Protein AF-A0A6N7I0Y5-F1 (afdb_monomer)

Solvent-accessible surface area (backbone atoms only — not comparable to full-atom values): 6462 Å² total; per-residue (Å²): 132,84,80,84,74,90,78,50,67,68,57,39,52,50,52,32,52,51,31,54,52,49,38,55,51,52,55,52,49,51,53,51,52,55,51,53,48,51,60,58,57,74,61,60,45,86,74,66,99,53,32,75,63,37,48,57,48,50,54,55,49,49,55,55,50,50,54,51,52,51,53,53,50,53,51,46,49,51,34,54,54,50,34,53,52,36,52,52,50,42,52,54,50,52,54,50,52,50,54,50,50,52,52,52,53,52,50,52,52,52,49,53,72,74,74,111

Sequence (116 aa):
MSRVSKVSPGHIDQARTAADNAATHFATMLKNCENLNIELTGGFGEEGIYHGRLSTFAEQWGLVFEEFIEDERKFATFLAELRDRLQQSHGLYLDTELRNTESFGELSKRLDELGG

Secondary structure (DSSP, 8-state):
--------HHHHHHHHHHHHHHHHHHHHHHHHHHHHHHHHHTTSSSSSTTHHHHHHHHHHHHHHHHHHHHHHHHHHHHHHHHHHHHHHHHHHHHHHHHHHHHHHHHHHHHHHHHH-

Nearest PDB structures (foldseek):
  3ur1-assembly1_D  TM=6.448E-01  e=2.142E-01  Thermotoga maritima
  6m3p-assembly2_B  TM=5.897E-01  e=5.381E+00  Mus musculus
  6nct-assembly1_B  TM=4.997E-01  e=5.725E+00  Homo sapiens
  6h7w-assembly1_M  TM=4.713E-01  e=6.895E+00  Thermochaetoides thermophila DSM 1495

Foldseek 3Di:
DDPPDDDDLVNLVVVLVVLVVVLVVLVVVLVVLVVVLCVLLVPQQPDDPCNVVSVVVNVVVVVVSVVVSVVSVVVSVVSVVSSVVSVVVSVVVVVVVVVVVVVVVVVVVVVVVVVD

Structure (mmCIF, N/CA/C/O backbone):
data_AF-A0A6N7I0Y5-F1
#
_entry.id   AF-A0A6N7I0Y5-F1
#
loop_
_atom_site.group_PDB
_atom_site.id
_atom_site.type_symbol
_atom_site.label_atom_id
_atom_site.label_alt_id
_atom_site.label_comp_id
_atom_site.label_asym_id
_atom_site.label_entity_id
_atom_site.label_seq_id
_atom_site.pdbx_PDB_ins_code
_atom_site.Cartn_x
_atom_site.Cartn_y
_atom_site.Cartn_z
_atom_site.occupancy
_atom_site.B_iso_or_equiv
_atom_site.auth_seq_id
_atom_site.auth_comp_id
_atom_site.auth_asym_id
_atom_site.auth_atom_id
_atom_site.pdbx_PDB_model_num
ATOM 1 N N . MET A 1 1 ? 2.359 21.494 -22.741 1.00 37.47 1 MET A N 1
ATOM 2 C CA . MET A 1 1 ? 3.661 20.816 -22.924 1.00 37.47 1 MET A CA 1
ATOM 3 C C . MET A 1 1 ? 3.956 20.016 -21.664 1.00 37.47 1 MET A C 1
ATOM 5 O O . MET A 1 1 ? 4.170 20.620 -20.621 1.00 37.47 1 MET A O 1
ATOM 9 N N . SER A 1 2 ? 3.871 18.685 -21.730 1.00 43.59 2 SER A N 1
ATOM 10 C CA . SER A 1 2 ? 4.241 17.802 -20.615 1.00 43.59 2 SER A CA 1
ATOM 11 C C . SER A 1 2 ? 5.754 17.889 -20.405 1.00 43.59 2 SER A C 1
ATOM 13 O O . SER A 1 2 ? 6.513 17.698 -21.356 1.00 43.59 2 SER A O 1
ATOM 15 N N . ARG A 1 3 ? 6.204 18.246 -19.196 1.00 48.84 3 ARG A N 1
ATOM 16 C CA . ARG A 1 3 ? 7.626 18.173 -18.841 1.00 48.84 3 ARG A CA 1
ATOM 17 C C . ARG A 1 3 ? 8.010 16.699 -18.857 1.00 48.84 3 ARG A C 1
ATOM 19 O O . ARG A 1 3 ? 7.552 15.945 -18.005 1.00 48.84 3 ARG A O 1
ATOM 26 N N . VAL A 1 4 ? 8.842 16.300 -19.815 1.00 54.28 4 VAL A N 1
ATOM 27 C CA . VAL A 1 4 ? 9.451 14.967 -19.816 1.00 54.28 4 VAL A CA 1
ATOM 28 C C . VAL A 1 4 ? 10.356 14.890 -18.588 1.00 54.28 4 VA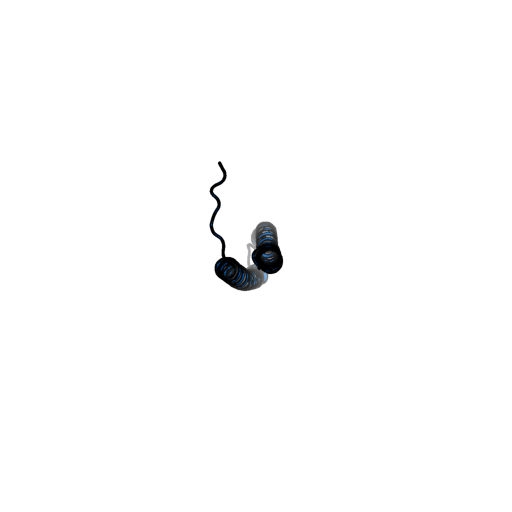L A C 1
ATOM 30 O O . VAL A 1 4 ? 11.457 15.441 -18.576 1.00 54.28 4 VAL A O 1
ATOM 33 N N . SER A 1 5 ? 9.849 14.282 -17.518 1.00 58.16 5 SER A N 1
ATOM 34 C CA . SER A 1 5 ? 10.637 13.990 -16.327 1.00 58.16 5 SER A CA 1
ATOM 35 C C . SER A 1 5 ? 11.591 12.851 -16.669 1.00 58.16 5 SER A C 1
ATOM 37 O O . SER A 1 5 ? 11.153 11.797 -17.130 1.00 58.16 5 SER A O 1
ATOM 39 N N . LYS A 1 6 ? 12.899 13.066 -16.497 1.00 69.38 6 LYS A N 1
ATOM 40 C CA . LYS A 1 6 ? 13.908 12.026 -16.727 1.00 69.38 6 LYS A CA 1
ATOM 41 C C . LYS A 1 6 ? 13.846 11.024 -15.575 1.00 69.38 6 LYS A C 1
ATOM 43 O O . LYS A 1 6 ? 14.390 11.271 -14.502 1.00 69.38 6 LYS A O 1
ATOM 48 N N . VAL A 1 7 ? 13.166 9.906 -15.801 1.00 71.56 7 VAL A N 1
ATOM 49 C CA . VAL A 1 7 ? 13.091 8.780 -14.864 1.00 71.56 7 VAL A CA 1
ATOM 50 C C . VAL A 1 7 ? 14.096 7.720 -15.314 1.00 71.56 7 VAL A C 1
ATOM 52 O O . VAL A 1 7 ? 14.164 7.414 -16.498 1.00 71.56 7 VAL A O 1
ATOM 55 N N . SER A 1 8 ? 14.895 7.200 -14.381 1.00 81.06 8 SER A N 1
ATOM 56 C CA . SER A 1 8 ? 15.842 6.103 -14.616 1.00 81.06 8 SER A CA 1
ATOM 57 C C . SER A 1 8 ? 15.364 4.852 -13.869 1.00 81.06 8 SER A C 1
ATOM 59 O O . SER A 1 8 ? 14.576 4.993 -12.926 1.00 81.06 8 SER A O 1
ATOM 61 N N . PRO A 1 9 ? 15.864 3.648 -14.203 1.00 81.38 9 PRO A N 1
ATOM 62 C CA . PRO A 1 9 ? 15.547 2.425 -13.462 1.00 81.38 9 PRO A CA 1
ATOM 63 C C . PRO A 1 9 ? 15.818 2.570 -11.962 1.00 81.38 9 PRO A C 1
ATOM 65 O O . PRO A 1 9 ? 14.968 2.241 -11.141 1.00 81.38 9 PRO A O 1
ATOM 68 N N . GLY A 1 10 ? 16.948 3.193 -11.605 1.00 84.25 10 GLY A N 1
ATOM 69 C CA . GLY A 1 10 ? 17.315 3.447 -10.212 1.00 84.25 10 GLY A CA 1
ATOM 70 C C . GLY A 1 10 ? 16.329 4.357 -9.471 1.00 84.25 10 GLY A C 1
ATOM 71 O O . GLY A 1 10 ? 16.061 4.126 -8.296 1.00 84.25 10 GLY A O 1
ATOM 72 N N . HIS A 1 11 ? 15.735 5.353 -10.142 1.00 86.38 11 HIS A N 1
ATOM 73 C CA . HIS A 1 11 ? 14.679 6.174 -9.534 1.00 86.38 11 HIS A CA 1
ATOM 74 C C . HIS A 1 11 ? 13.394 5.367 -9.289 1.00 86.38 11 HIS A C 1
ATOM 76 O O . HIS A 1 11 ? 12.730 5.571 -8.274 1.00 86.38 11 HIS A O 1
ATOM 82 N N . ILE A 1 12 ? 13.052 4.441 -10.191 1.00 85.75 12 ILE A N 1
ATOM 83 C CA . ILE A 1 12 ? 11.883 3.561 -10.038 1.00 85.75 12 ILE A CA 1
ATOM 84 C C . ILE A 1 12 ? 12.107 2.579 -8.877 1.00 85.75 12 ILE A C 1
ATOM 86 O O . ILE A 1 12 ? 11.224 2.420 -8.036 1.00 85.75 12 ILE A O 1
ATOM 90 N N . ASP A 1 13 ? 13.301 1.994 -8.770 1.00 86.19 13 ASP A N 1
ATOM 91 C CA . ASP A 1 13 ? 13.672 1.093 -7.670 1.00 86.19 13 ASP A CA 1
ATOM 92 C C . ASP A 1 13 ? 13.680 1.789 -6.302 1.00 86.19 13 ASP A C 1
ATOM 94 O O . ASP A 1 13 ? 13.215 1.224 -5.304 1.00 86.19 13 ASP A O 1
ATOM 98 N N . GLN A 1 14 ? 14.168 3.032 -6.242 1.00 89.44 14 GLN A N 1
ATOM 99 C CA . GLN A 1 14 ? 14.108 3.851 -5.029 1.00 89.44 14 GLN A CA 1
ATOM 100 C C . GLN A 1 14 ? 12.661 4.140 -4.624 1.00 89.44 14 GLN A C 1
ATOM 102 O O . GLN A 1 14 ? 12.311 3.974 -3.456 1.00 89.44 14 GLN A O 1
ATOM 107 N N . ALA A 1 15 ? 11.807 4.520 -5.579 1.00 88.25 15 ALA A N 1
ATOM 108 C CA . ALA A 1 15 ? 10.389 4.752 -5.320 1.00 88.25 15 ALA A CA 1
ATOM 109 C C . ALA A 1 15 ? 9.679 3.476 -4.842 1.00 88.25 15 ALA A C 1
ATOM 111 O O . ALA A 1 15 ? 8.864 3.537 -3.923 1.00 88.25 15 ALA A O 1
ATOM 112 N N . ARG A 1 16 ? 10.026 2.313 -5.409 1.00 87.50 16 ARG A N 1
ATOM 113 C CA . ARG A 1 16 ? 9.486 1.013 -4.989 1.00 87.50 16 ARG A CA 1
ATOM 114 C C . ARG A 1 16 ? 9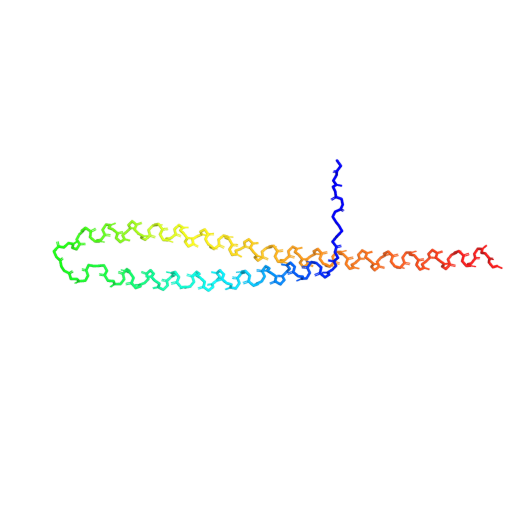.885 0.688 -3.551 1.00 87.50 16 ARG A C 1
ATOM 116 O O . ARG A 1 16 ? 9.021 0.399 -2.734 1.00 87.50 16 ARG A O 1
ATOM 123 N N . THR A 1 17 ? 11.171 0.828 -3.227 1.00 88.44 17 THR A N 1
ATOM 124 C CA . THR A 1 17 ? 11.682 0.630 -1.859 1.00 88.44 17 THR A CA 1
ATOM 125 C C . THR A 1 17 ? 10.992 1.567 -0.862 1.00 88.44 17 THR A C 1
ATOM 127 O O . THR A 1 17 ? 10.630 1.156 0.237 1.00 88.44 17 THR A O 1
ATOM 130 N N . ALA A 1 18 ? 10.771 2.828 -1.242 1.00 90.06 18 ALA A N 1
ATOM 131 C CA . ALA A 1 18 ? 10.054 3.785 -0.405 1.00 90.06 18 ALA A CA 1
ATOM 132 C C . ALA A 1 18 ? 8.585 3.379 -0.183 1.00 90.06 18 ALA A C 1
ATOM 134 O O . ALA A 1 18 ? 8.099 3.476 0.944 1.00 90.06 18 ALA A O 1
ATOM 135 N N . ALA A 1 19 ? 7.902 2.885 -1.221 1.00 88.31 19 ALA A N 1
ATOM 136 C CA . ALA A 1 19 ? 6.536 2.376 -1.115 1.00 88.31 19 ALA A CA 1
ATOM 137 C C . ALA A 1 19 ? 6.448 1.129 -0.215 1.00 88.31 19 ALA A C 1
ATOM 139 O O . ALA A 1 19 ? 5.557 1.059 0.628 1.00 88.31 19 ALA A O 1
ATOM 140 N N . ASP A 1 20 ? 7.400 0.195 -0.321 1.00 86.56 20 ASP A N 1
ATOM 141 C CA . ASP A 1 20 ? 7.475 -0.999 0.538 1.00 86.56 20 ASP A CA 1
ATOM 142 C C . ASP A 1 20 ? 7.717 -0.643 2.014 1.00 86.56 20 ASP A C 1
ATOM 144 O O . ASP A 1 20 ? 7.059 -1.175 2.917 1.00 86.56 20 ASP A O 1
ATOM 148 N N . ASN A 1 21 ? 8.631 0.297 2.271 1.00 88.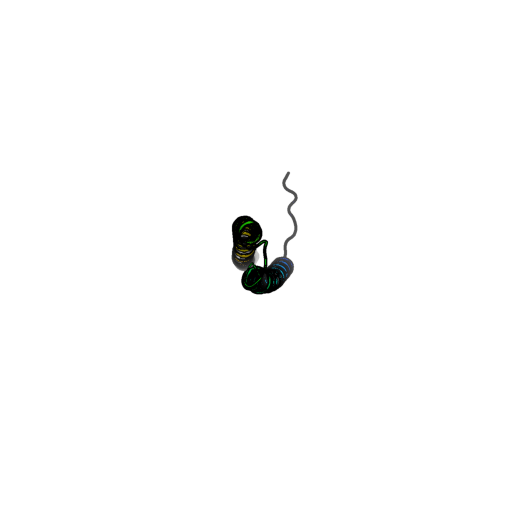56 21 ASN A N 1
ATOM 149 C CA . ASN A 1 21 ? 8.906 0.783 3.623 1.00 88.56 21 ASN A CA 1
ATOM 150 C C . ASN A 1 21 ? 7.677 1.467 4.230 1.00 88.56 21 ASN A C 1
ATOM 152 O O . ASN A 1 21 ? 7.342 1.213 5.389 1.00 88.56 21 ASN A O 1
ATOM 156 N N . ALA A 1 22 ? 6.984 2.301 3.447 1.00 87.56 22 ALA A N 1
ATOM 157 C CA . ALA A 1 22 ? 5.737 2.922 3.873 1.00 87.56 22 ALA A CA 1
ATOM 158 C C . ALA A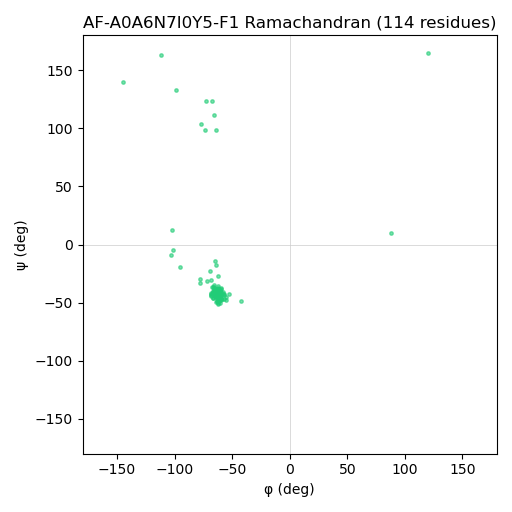 1 22 ? 4.682 1.853 4.189 1.00 87.56 22 ALA A C 1
ATOM 160 O O . ALA A 1 22 ? 4.143 1.846 5.292 1.00 87.56 22 ALA A O 1
ATOM 161 N N . ALA A 1 23 ? 4.448 0.895 3.288 1.00 86.12 23 ALA A N 1
ATOM 162 C CA . ALA A 1 23 ? 3.455 -0.161 3.491 1.00 86.12 23 ALA A CA 1
ATOM 163 C C . ALA A 1 23 ? 3.716 -0.963 4.777 1.00 86.12 23 ALA A C 1
ATOM 165 O O . ALA A 1 23 ? 2.798 -1.206 5.559 1.00 86.12 23 ALA A O 1
ATOM 166 N N . THR A 1 24 ? 4.978 -1.308 5.043 1.00 86.56 24 THR A N 1
ATOM 167 C CA . THR A 1 24 ? 5.384 -2.012 6.271 1.00 86.56 24 THR A CA 1
ATOM 168 C C . THR A 1 24 ? 5.117 -1.177 7.527 1.00 86.56 24 THR A C 1
ATOM 170 O O . THR A 1 24 ? 4.628 -1.694 8.538 1.00 86.56 24 THR A O 1
ATOM 173 N N . HIS A 1 25 ? 5.418 0.122 7.468 1.00 88.00 25 HIS A N 1
ATOM 174 C CA . HIS A 1 25 ? 5.171 1.049 8.568 1.00 88.00 25 HIS A CA 1
ATOM 175 C C . HIS A 1 25 ? 3.674 1.158 8.889 1.00 88.00 25 HIS A C 1
ATOM 177 O O . HIS A 1 25 ? 3.283 0.951 10.038 1.00 88.00 25 HIS A O 1
ATOM 183 N N . PHE A 1 26 ? 2.836 1.392 7.876 1.00 85.25 26 PHE A N 1
ATOM 184 C CA . PHE A 1 26 ? 1.386 1.512 8.048 1.00 85.25 26 PHE A CA 1
ATOM 185 C C . PHE A 1 26 ? 0.740 0.196 8.498 1.00 85.25 26 PHE A C 1
ATOM 187 O O . PHE A 1 26 ? -0.119 0.214 9.374 1.00 85.25 26 PHE A O 1
ATOM 194 N N . ALA A 1 27 ? 1.211 -0.959 8.018 1.00 83.81 27 ALA A N 1
ATOM 195 C CA . ALA A 1 27 ? 0.744 -2.259 8.509 1.00 83.81 27 ALA A CA 1
ATOM 196 C C . ALA A 1 27 ? 1.040 -2.464 10.008 1.00 83.81 27 ALA A C 1
ATOM 198 O O . ALA A 1 27 ? 0.214 -2.998 10.750 1.00 83.81 27 ALA A O 1
ATOM 199 N N . THR A 1 28 ? 2.209 -2.014 10.473 1.00 86.81 28 THR A N 1
ATOM 200 C CA . THR A 1 28 ? 2.571 -2.071 11.898 1.00 86.81 28 THR A CA 1
ATOM 201 C C . THR A 1 28 ? 1.712 -1.116 12.724 1.00 86.81 28 THR A C 1
ATOM 203 O O . THR A 1 28 ? 1.232 -1.488 13.795 1.00 86.81 28 THR A O 1
ATOM 206 N N . MET A 1 29 ? 1.488 0.100 12.219 1.00 85.12 29 MET A N 1
ATOM 207 C CA . MET A 1 29 ? 0.622 1.091 12.857 1.00 85.12 29 MET A CA 1
ATOM 208 C C . MET A 1 29 ? -0.811 0.567 13.003 1.00 85.12 29 MET A C 1
ATOM 210 O O . MET A 1 29 ? -1.357 0.626 14.100 1.00 85.12 29 MET A O 1
ATOM 214 N N . LEU A 1 30 ? -1.372 -0.025 11.943 1.00 86.19 30 LEU A N 1
ATOM 215 C CA . LEU A 1 30 ? -2.714 -0.608 11.943 1.00 86.19 30 LEU A CA 1
ATOM 216 C C . LEU A 1 30 ? -2.874 -1.651 13.054 1.00 86.19 30 LEU A C 1
ATOM 218 O O . LEU A 1 30 ? -3.806 -1.580 13.850 1.00 86.19 30 LEU A O 1
ATOM 222 N N . LYS A 1 31 ? -1.907 -2.567 13.168 1.00 85.06 31 LYS A N 1
ATOM 223 C CA . LYS A 1 31 ? -1.898 -3.590 14.219 1.00 85.06 31 LYS A CA 1
ATOM 224 C C . LYS A 1 31 ? -1.819 -2.984 15.624 1.00 85.06 31 LYS A C 1
ATOM 226 O O . LYS A 1 31 ? -2.460 -3.477 16.549 1.00 85.06 31 LYS A O 1
ATOM 231 N N . ASN A 1 32 ? -1.036 -1.920 15.803 1.00 85.00 32 ASN A N 1
ATOM 232 C CA . ASN A 1 32 ? -0.956 -1.222 17.086 1.00 85.00 32 ASN A CA 1
ATOM 233 C C . ASN A 1 32 ? -2.287 -0.549 17.443 1.00 85.00 32 ASN A C 1
ATOM 235 O O . ASN A 1 32 ? -2.710 -0.623 18.594 1.00 85.00 32 ASN A O 1
ATOM 239 N N . CYS A 1 33 ? -2.964 0.061 16.468 1.00 82.00 33 CYS A N 1
ATOM 240 C CA . CYS A 1 33 ? -4.297 0.627 16.656 1.00 82.00 33 CYS A CA 1
ATOM 241 C C . CYS A 1 33 ? -5.310 -0.455 17.050 1.00 82.00 33 CYS A C 1
ATOM 243 O O . CYS A 1 33 ? -6.056 -0.257 18.007 1.00 82.00 33 CYS A O 1
ATOM 245 N N . GLU A 1 34 ? -5.318 -1.604 16.364 1.00 83.88 34 GLU A N 1
ATOM 246 C CA . GLU A 1 34 ? -6.202 -2.735 16.690 1.00 83.88 34 GLU A CA 1
ATOM 247 C C . GLU A 1 34 ? -5.988 -3.216 18.138 1.00 83.88 34 GLU A C 1
ATOM 249 O O . GLU A 1 34 ? -6.958 -3.412 18.871 1.00 83.88 34 GLU A O 1
ATOM 254 N N . ASN A 1 35 ? -4.734 -3.313 18.593 1.00 83.44 35 ASN A N 1
ATOM 255 C CA . ASN A 1 35 ? -4.417 -3.674 19.978 1.00 83.44 35 ASN A CA 1
ATOM 256 C C . ASN A 1 35 ? -4.904 -2.625 20.992 1.00 83.44 35 ASN A C 1
ATOM 258 O O . ASN A 1 35 ? -5.515 -2.988 21.994 1.00 83.44 35 ASN A O 1
ATOM 262 N N . LEU A 1 36 ? -4.682 -1.332 20.724 1.00 78.00 36 LEU A N 1
ATOM 263 C CA . LEU A 1 36 ? -5.162 -0.247 21.590 1.00 78.00 36 LEU A CA 1
ATOM 264 C C . LEU A 1 36 ? -6.688 -0.260 21.723 1.00 78.00 36 LEU A C 1
ATOM 266 O O . LEU A 1 36 ? -7.220 0.001 22.800 1.00 78.00 36 LEU A O 1
ATOM 270 N N . ASN A 1 37 ? -7.404 -0.586 20.645 1.00 78.31 37 ASN A N 1
ATOM 271 C CA . ASN A 1 37 ? -8.855 -0.702 20.695 1.00 78.31 37 ASN A CA 1
ATOM 272 C C . ASN A 1 37 ? -9.313 -1.869 21.576 1.00 78.31 37 ASN A C 1
ATOM 274 O O . ASN A 1 37 ? -10.269 -1.714 22.333 1.00 78.31 37 ASN A O 1
ATOM 278 N N . ILE A 1 38 ? -8.626 -3.014 21.525 1.00 75.00 38 ILE A N 1
ATOM 279 C CA . ILE A 1 38 ? -8.906 -4.155 22.413 1.00 75.00 38 ILE A CA 1
ATOM 280 C C . ILE A 1 38 ? -8.696 -3.757 23.880 1.00 75.00 38 ILE A C 1
ATOM 282 O O . ILE A 1 38 ? -9.535 -4.071 24.721 1.00 75.00 38 ILE A O 1
ATOM 286 N N . GLU A 1 39 ? -7.625 -3.023 24.191 1.00 72.44 39 GLU A N 1
ATOM 287 C CA . GLU A 1 39 ? -7.353 -2.537 25.552 1.00 72.44 39 GLU A CA 1
ATOM 288 C C . GLU A 1 39 ? -8.406 -1.529 26.038 1.00 72.44 39 GLU A C 1
ATOM 290 O O . GLU A 1 39 ? -8.866 -1.616 27.176 1.00 72.44 39 GLU A O 1
ATOM 295 N N . LEU A 1 40 ? -8.823 -0.594 25.177 1.00 70.12 40 LEU A N 1
ATOM 296 C CA . LEU A 1 40 ? -9.853 0.396 25.502 1.00 70.12 40 LEU A CA 1
ATOM 297 C C . LEU A 1 40 ? -11.226 -0.254 25.697 1.00 70.12 40 LEU A C 1
ATOM 299 O O . LEU A 1 40 ? -11.919 0.045 26.667 1.00 70.12 40 LEU A O 1
ATOM 303 N N . THR A 1 41 ? -11.614 -1.155 24.793 1.00 67.75 41 THR A N 1
ATOM 304 C CA . THR A 1 41 ? -12.943 -1.784 24.807 1.00 67.75 41 THR A CA 1
ATOM 305 C C . THR A 1 41 ? -13.082 -2.899 25.833 1.00 67.75 41 THR A C 1
ATOM 307 O O . THR A 1 41 ? -14.161 -3.050 26.401 1.00 67.75 41 THR A O 1
ATOM 310 N N . GLY A 1 42 ? -11.994 -3.604 26.155 1.00 62.41 42 GLY A N 1
ATOM 311 C CA . GLY A 1 42 ? -11.964 -4.611 27.216 1.00 62.41 42 GLY A CA 1
ATOM 312 C C . GLY A 1 42 ? -12.219 -4.050 28.620 1.00 62.41 42 GLY A C 1
ATOM 313 O O . GLY A 1 42 ? -12.568 -4.810 29.512 1.00 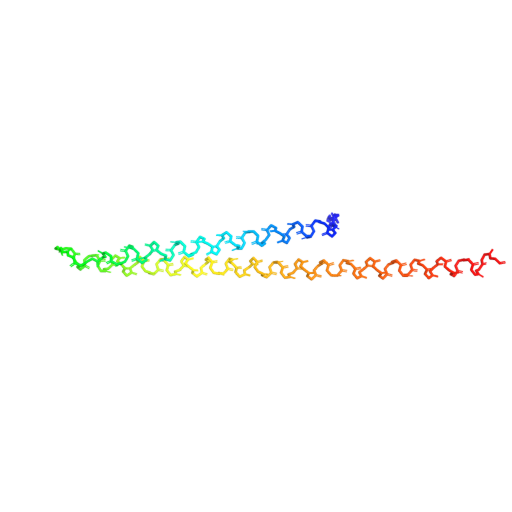62.41 42 GLY A O 1
ATOM 314 N N . GLY A 1 43 ? -12.086 -2.732 28.821 1.00 62.97 43 GLY A N 1
ATOM 315 C CA . GLY A 1 43 ? -12.340 -2.065 30.104 1.00 62.97 43 GLY A CA 1
ATOM 316 C C . GLY A 1 43 ? -13.686 -1.338 30.216 1.00 62.97 43 GLY A C 1
ATOM 317 O O . GLY A 1 43 ? -14.002 -0.809 31.287 1.00 62.97 43 GLY A O 1
ATOM 318 N N . PHE A 1 44 ? -14.493 -1.255 29.149 1.00 62.44 44 PHE A N 1
ATOM 319 C CA . PHE A 1 44 ? -15.742 -0.490 29.208 1.00 62.44 44 PHE A CA 1
ATOM 320 C C . PHE A 1 44 ? -16.835 -1.247 29.962 1.00 62.44 44 PHE A C 1
ATOM 322 O O . PHE A 1 44 ? -17.512 -2.121 29.432 1.00 62.44 44 PHE A O 1
ATOM 329 N N . GLY A 1 45 ? -17.073 -0.820 31.202 1.00 55.28 45 GLY A N 1
ATOM 330 C CA . GLY A 1 45 ? -18.276 -1.178 31.945 1.00 55.28 45 GLY A CA 1
ATOM 331 C C . GLY A 1 45 ? -18.196 -2.469 32.755 1.00 55.28 45 GLY A C 1
ATOM 332 O O . GLY A 1 45 ? -19.229 -2.864 33.284 1.00 55.28 45 GLY A O 1
ATOM 333 N N . GLU A 1 46 ? -17.035 -3.101 32.932 1.00 57.81 46 GLU A N 1
ATOM 334 C CA . GLU A 1 46 ? -16.951 -4.269 33.826 1.00 57.81 46 GLU A CA 1
ATOM 335 C C . GLU A 1 46 ? -17.305 -3.925 35.289 1.00 57.81 46 GLU A C 1
ATOM 337 O O . GLU A 1 46 ? -17.881 -4.761 35.980 1.00 57.81 46 GLU A O 1
ATOM 342 N N . GLU A 1 47 ? -17.102 -2.677 35.744 1.00 58.75 47 GLU A N 1
ATOM 343 C CA . GLU A 1 47 ? -17.534 -2.216 37.074 1.00 58.75 47 GLU A CA 1
ATOM 344 C C . GLU A 1 47 ? -18.001 -0.738 37.082 1.00 58.75 47 GLU A C 1
ATOM 346 O O . GLU A 1 47 ? -17.391 0.133 36.461 1.00 58.75 47 GLU A O 1
ATOM 351 N N . GLY A 1 48 ? -19.081 -0.427 37.824 1.00 56.00 48 GLY A N 1
ATOM 352 C CA . GLY A 1 48 ? -19.456 0.948 38.209 1.00 56.00 48 GLY A CA 1
ATOM 353 C C . GLY A 1 48 ? -20.830 1.483 37.750 1.00 56.00 48 GLY A C 1
ATOM 354 O O . GLY A 1 48 ? -21.486 0.966 36.851 1.00 56.00 48 GLY A O 1
ATOM 355 N N . ILE A 1 49 ? -21.262 2.591 38.375 1.00 60.62 49 ILE A N 1
ATOM 356 C CA . ILE A 1 49 ? -22.611 3.213 38.275 1.00 60.62 49 ILE A CA 1
ATOM 357 C C . ILE A 1 49 ? -22.930 3.754 36.859 1.00 60.62 49 ILE A C 1
ATOM 359 O O . ILE A 1 49 ? -24.080 4.037 36.531 1.00 60.62 49 ILE A O 1
ATOM 363 N N . TYR A 1 50 ? -21.920 3.888 35.995 1.00 62.06 50 TYR A N 1
ATOM 364 C CA . TYR A 1 50 ? -22.040 4.478 34.657 1.00 62.06 50 TYR A CA 1
ATOM 365 C C . TYR A 1 50 ? -22.085 3.457 33.511 1.00 62.06 50 TYR A C 1
ATOM 367 O O . TYR A 1 50 ? -22.001 3.868 32.355 1.00 62.06 50 TYR A O 1
ATOM 375 N N . HIS A 1 51 ? -22.264 2.163 33.803 1.00 63.00 51 HIS A N 1
ATOM 376 C CA . HIS A 1 51 ? -22.280 1.064 32.823 1.00 63.00 51 HIS A CA 1
ATOM 377 C C . HIS A 1 51 ? -23.065 1.387 31.534 1.00 63.00 51 HIS A C 1
ATOM 379 O O . HIS A 1 51 ? -22.525 1.280 30.439 1.00 63.00 51 HIS A O 1
ATOM 385 N N . GLY A 1 52 ? -24.296 1.905 31.648 1.00 63.16 52 GLY A N 1
ATOM 386 C CA . GLY A 1 52 ? -25.114 2.253 30.476 1.00 63.16 52 GLY A CA 1
ATOM 387 C C . GLY A 1 52 ? -24.606 3.446 29.649 1.00 63.16 52 GLY A C 1
ATOM 388 O O . GLY A 1 52 ? -24.799 3.473 28.442 1.00 63.16 52 GLY A O 1
ATOM 389 N N . ARG A 1 53 ? -23.931 4.435 30.257 1.00 62.88 53 ARG A N 1
ATOM 390 C CA . ARG A 1 53 ? -23.313 5.545 29.496 1.00 62.88 53 ARG A CA 1
ATOM 391 C C . ARG A 1 53 ? -22.007 5.114 28.833 1.00 62.88 53 ARG A C 1
ATOM 393 O O . ARG A 1 53 ? -21.681 5.605 27.756 1.00 62.88 53 ARG A O 1
ATOM 400 N N . LEU A 1 54 ? -21.276 4.204 29.476 1.00 70.94 54 LEU A N 1
ATOM 401 C CA . LEU A 1 54 ? -20.046 3.633 28.936 1.00 70.94 54 LEU A CA 1
ATOM 402 C C . LEU A 1 54 ? -20.326 2.664 27.781 1.00 70.94 54 LEU A C 1
ATOM 404 O O . LEU A 1 54 ? -19.532 2.637 26.848 1.00 70.94 54 LEU A O 1
ATOM 408 N N . SER A 1 55 ? -21.465 1.958 27.770 1.00 68.56 55 SER A N 1
ATOM 409 C CA . SER A 1 55 ? -21.838 1.104 26.631 1.00 68.56 55 SER A CA 1
ATOM 410 C C . SER A 1 55 ? -22.123 1.921 25.367 1.00 68.56 55 SER A C 1
ATOM 412 O O . SER A 1 55 ? -21.587 1.613 24.309 1.00 68.56 55 SER A O 1
ATOM 414 N N . THR A 1 56 ? -22.888 3.016 25.469 1.00 76.75 56 THR A N 1
ATOM 415 C CA . THR A 1 56 ? -23.148 3.905 24.322 1.00 76.75 56 THR A CA 1
ATOM 416 C C . THR A 1 56 ? -21.864 4.554 23.809 1.00 76.75 56 THR A C 1
ATOM 418 O O . THR A 1 56 ? -21.682 4.691 22.603 1.00 76.75 56 THR A O 1
ATOM 421 N N . PHE A 1 57 ? -20.953 4.946 24.706 1.00 78.62 57 PHE A N 1
ATOM 422 C CA . PHE A 1 57 ? -19.637 5.434 24.298 1.00 78.62 57 PHE A CA 1
ATOM 423 C C . PHE A 1 57 ? -18.840 4.356 23.552 1.00 78.62 57 PHE A C 1
ATOM 425 O O . PHE A 1 57 ? -18.302 4.648 22.489 1.00 78.62 57 PHE A O 1
ATOM 432 N N . ALA A 1 58 ? -18.798 3.126 24.072 1.00 75.56 58 ALA A N 1
ATOM 433 C CA . ALA A 1 58 ? -18.088 2.012 23.450 1.00 75.56 58 ALA A CA 1
ATOM 434 C C . ALA A 1 58 ? -18.619 1.698 22.041 1.00 75.56 58 ALA A C 1
ATOM 436 O O . ALA A 1 58 ? -17.826 1.485 21.130 1.00 75.56 58 ALA A O 1
ATOM 437 N N . GLU A 1 59 ? -19.939 1.735 21.840 1.00 79.12 59 GLU A N 1
ATOM 438 C CA . GLU A 1 59 ? -20.558 1.564 20.518 1.00 79.12 59 GLU A CA 1
ATOM 439 C C . GLU A 1 59 ? -20.153 2.677 19.542 1.00 79.12 59 GLU A C 1
ATOM 441 O O . GLU A 1 59 ? -19.731 2.395 18.423 1.00 79.12 59 GLU A O 1
ATOM 446 N N . GLN A 1 60 ? -20.239 3.945 19.959 1.00 82.88 60 GLN A N 1
ATOM 447 C CA . GLN A 1 60 ? -19.854 5.080 19.109 1.00 82.88 60 GLN A CA 1
ATOM 448 C C . GLN A 1 60 ? -18.356 5.074 18.789 1.00 82.88 60 GLN A C 1
ATOM 450 O O . GLN A 1 60 ? -17.961 5.354 17.660 1.00 82.88 60 GLN A O 1
ATOM 455 N N . TRP A 1 61 ? -17.525 4.724 19.769 1.00 82.75 61 TRP A N 1
ATOM 456 C CA . TRP A 1 61 ? -16.095 4.534 19.570 1.00 82.75 61 TRP A CA 1
ATOM 457 C C . TRP A 1 61 ? -15.814 3.401 18.581 1.00 82.75 61 TRP A C 1
ATOM 459 O O . TRP A 1 61 ? -15.009 3.587 17.674 1.00 82.75 61 TRP A O 1
ATOM 469 N N . GLY A 1 62 ? -16.509 2.267 18.712 1.00 83.12 62 GLY A N 1
ATOM 470 C CA . GLY A 1 62 ? -16.393 1.135 17.795 1.00 83.12 62 GLY A CA 1
ATOM 471 C C . GLY A 1 62 ? -16.651 1.535 16.344 1.00 83.12 62 GLY A C 1
ATOM 472 O O . GLY A 1 62 ? -15.840 1.216 15.484 1.00 83.12 62 GLY A O 1
ATOM 473 N N . LEU A 1 63 ? -17.705 2.317 16.087 1.00 86.81 63 LEU A N 1
ATOM 474 C CA . LEU A 1 63 ? -18.020 2.818 14.743 1.00 86.81 63 LEU A CA 1
ATOM 475 C C . LEU A 1 63 ? -16.912 3.713 14.170 1.00 86.81 63 LEU A C 1
ATOM 477 O O . LEU A 1 63 ? -16.475 3.509 13.041 1.00 86.81 63 LEU A O 1
ATOM 481 N N . VAL A 1 64 ? -16.432 4.684 14.955 1.00 87.31 64 VAL A N 1
ATOM 482 C CA . VAL A 1 64 ? -15.346 5.588 14.530 1.00 87.31 64 VAL A CA 1
ATOM 483 C C . VAL A 1 64 ? -14.055 4.809 14.279 1.00 87.31 64 VAL A C 1
ATOM 485 O O . VAL A 1 64 ? -13.325 5.083 13.328 1.00 87.31 64 VAL A O 1
ATOM 488 N N . PHE A 1 65 ? -13.766 3.831 15.134 1.00 85.56 65 PHE A N 1
ATOM 489 C CA . PHE A 1 65 ? -12.577 3.005 15.016 1.00 85.56 65 PHE A CA 1
ATOM 490 C C . PHE A 1 65 ? -12.643 2.086 13.790 1.00 85.56 65 PHE A C 1
ATOM 492 O O . PHE A 1 65 ? -11.655 1.960 13.073 1.00 85.56 65 PHE A O 1
ATOM 499 N N . GLU A 1 66 ? -13.798 1.481 13.507 1.00 86.62 66 GLU A N 1
ATOM 500 C CA . GLU A 1 66 ? -14.008 0.673 12.303 1.00 86.62 66 GLU A CA 1
ATOM 501 C C . GLU A 1 66 ? -13.829 1.493 11.021 1.00 86.62 66 GLU A C 1
ATOM 503 O O . GLU A 1 66 ? -13.114 1.048 10.122 1.00 86.62 66 GLU A O 1
ATOM 508 N N . GLU A 1 67 ? -14.401 2.700 10.958 1.00 89.19 67 GLU A N 1
ATOM 509 C CA . GLU A 1 67 ? -14.227 3.616 9.822 1.00 89.19 67 GLU A CA 1
ATOM 510 C C . GLU A 1 67 ? -12.745 3.964 9.612 1.00 89.19 67 GLU A C 1
ATOM 512 O O . GLU A 1 67 ? -12.217 3.837 8.505 1.00 89.19 67 GLU A O 1
ATOM 517 N N . PHE A 1 68 ? -12.036 4.303 10.694 1.00 87.56 68 PHE A N 1
ATOM 518 C CA . PHE A 1 68 ? -10.601 4.579 10.650 1.00 87.56 68 PHE A CA 1
ATOM 519 C C . PHE A 1 68 ? -9.787 3.378 10.136 1.00 87.56 68 PHE A C 1
ATOM 521 O O . PHE A 1 68 ? -8.938 3.530 9.257 1.00 87.56 68 PHE A O 1
ATOM 528 N N . ILE A 1 69 ? -10.056 2.168 10.639 1.00 87.56 69 ILE A N 1
ATOM 529 C CA . ILE A 1 69 ? -9.377 0.941 10.192 1.00 87.56 69 ILE A CA 1
ATOM 530 C C . ILE A 1 69 ? -9.648 0.661 8.711 1.00 87.56 69 ILE A C 1
ATOM 532 O O . ILE A 1 69 ? -8.750 0.206 7.996 1.00 87.56 69 ILE A O 1
ATOM 536 N N . GLU A 1 70 ? -10.865 0.910 8.230 1.00 89.38 70 GLU A N 1
ATOM 537 C CA . GLU A 1 70 ? -11.204 0.732 6.820 1.00 89.38 70 GLU A CA 1
ATOM 538 C C . GLU A 1 70 ? -10.399 1.681 5.921 1.00 89.38 70 GLU A C 1
ATOM 540 O O . GLU A 1 70 ? -9.846 1.253 4.902 1.00 89.38 70 GLU A O 1
ATOM 545 N N . ASP A 1 71 ? -10.279 2.947 6.309 1.00 89.00 71 ASP A N 1
ATOM 546 C CA . ASP A 1 71 ? -9.522 3.941 5.551 1.00 89.00 71 ASP A CA 1
ATOM 547 C C . ASP A 1 71 ? -8.019 3.641 5.529 1.00 89.00 71 ASP A C 1
ATOM 549 O O . ASP A 1 71 ? -7.389 3.685 4.466 1.00 89.00 71 ASP A O 1
ATOM 553 N N . GLU A 1 72 ? -7.453 3.214 6.656 1.00 86.75 72 GLU A N 1
ATOM 554 C CA . GLU A 1 72 ? -6.061 2.763 6.717 1.00 86.75 72 GLU A CA 1
ATOM 555 C C . GLU A 1 72 ? -5.823 1.518 5.837 1.00 86.75 72 GLU A C 1
ATOM 557 O O . GLU A 1 72 ? -4.809 1.418 5.137 1.00 86.75 72 GLU A O 1
ATOM 562 N N . ARG A 1 73 ? -6.782 0.581 5.775 1.00 86.38 73 ARG A N 1
ATOM 563 C CA . ARG A 1 73 ? -6.713 -0.583 4.867 1.00 86.38 73 ARG A CA 1
ATOM 564 C C . ARG A 1 73 ? -6.760 -0.175 3.394 1.00 86.38 73 ARG A C 1
ATOM 566 O O . ARG A 1 73 ? -6.018 -0.744 2.583 1.00 86.38 73 ARG A O 1
ATOM 573 N N . LYS A 1 74 ? -7.589 0.808 3.028 1.00 89.00 74 LYS A N 1
ATOM 574 C CA . LYS A 1 74 ? -7.617 1.371 1.664 1.00 89.00 74 LYS A CA 1
ATOM 575 C C . LYS A 1 74 ? -6.271 2.000 1.314 1.00 89.00 74 LYS A C 1
ATOM 577 O O . LYS A 1 74 ? -5.753 1.766 0.222 1.00 89.00 74 LYS A O 1
ATOM 582 N N . PHE A 1 75 ? -5.670 2.739 2.243 1.00 87.62 75 PHE A N 1
ATOM 583 C CA . PHE A 1 75 ? -4.362 3.350 2.035 1.00 87.62 75 PHE A CA 1
ATOM 584 C C . PHE A 1 75 ? -3.240 2.309 1.882 1.00 87.62 75 PHE A C 1
ATOM 586 O O . PHE A 1 75 ? -2.426 2.402 0.960 1.00 87.62 75 PHE A O 1
ATOM 593 N N . ALA A 1 76 ? -3.232 1.260 2.709 1.00 85.81 76 ALA A N 1
ATOM 594 C CA . ALA A 1 76 ? -2.293 0.148 2.563 1.00 85.81 76 ALA A CA 1
ATOM 595 C C . ALA A 1 76 ? -2.445 -0.566 1.204 1.00 85.81 76 ALA A C 1
ATOM 597 O O . ALA A 1 76 ? -1.448 -0.887 0.552 1.00 85.81 76 ALA A O 1
ATOM 598 N N . THR A 1 77 ? -3.685 -0.755 0.741 1.00 88.44 77 THR A N 1
ATOM 599 C CA . THR A 1 77 ? -3.984 -1.318 -0.587 1.00 88.44 77 THR A CA 1
ATOM 600 C C . THR A 1 77 ? -3.430 -0.430 -1.700 1.00 88.44 77 THR A C 1
ATOM 602 O O . THR A 1 77 ? -2.752 -0.919 -2.603 1.00 88.44 77 THR A O 1
ATOM 605 N N . PHE A 1 78 ? -3.631 0.886 -1.601 1.00 90.69 78 PHE A N 1
ATOM 606 C CA . PHE A 1 78 ? -3.071 1.855 -2.541 1.00 90.69 78 PHE A CA 1
ATOM 607 C C . PHE A 1 78 ? -1.537 1.763 -2.637 1.00 90.69 78 PHE A C 1
ATOM 609 O O . PHE A 1 78 ? -0.990 1.782 -3.741 1.00 90.69 78 PHE A O 1
ATOM 616 N N . LEU A 1 79 ? -0.830 1.624 -1.509 1.00 89.31 79 LEU A N 1
ATOM 617 C CA . LEU A 1 79 ? 0.631 1.474 -1.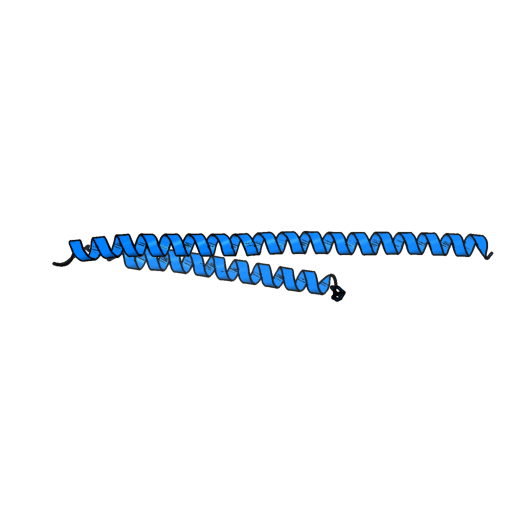509 1.00 89.31 79 LEU A CA 1
ATOM 618 C C . LEU A 1 79 ? 1.086 0.183 -2.207 1.00 89.31 79 LEU A C 1
ATOM 620 O O . LEU A 1 79 ? 2.064 0.208 -2.960 1.00 89.31 79 LEU A O 1
ATOM 624 N N . ALA A 1 80 ? 0.365 -0.924 -2.010 1.00 86.19 80 A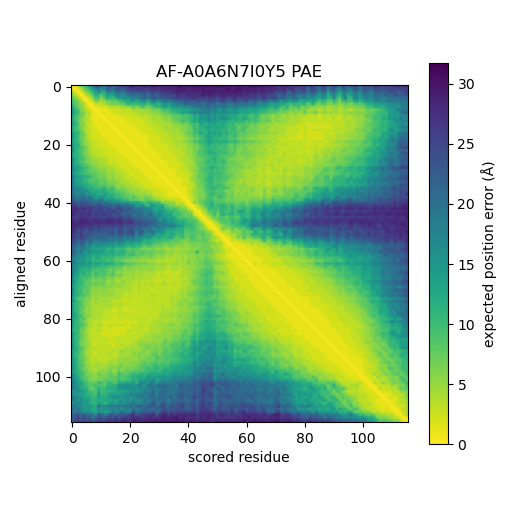LA A N 1
ATOM 625 C CA . ALA A 1 80 ? 0.642 -2.183 -2.699 1.00 86.19 80 ALA A CA 1
ATOM 626 C C . ALA A 1 80 ? 0.428 -2.060 -4.219 1.00 86.19 80 ALA A C 1
ATOM 628 O O . ALA A 1 80 ? 1.294 -2.450 -5.003 1.00 86.19 80 ALA A O 1
ATOM 629 N N . GLU A 1 81 ? -0.674 -1.441 -4.648 1.00 90.31 81 GLU A N 1
ATOM 630 C CA . GLU A 1 81 ? -0.933 -1.184 -6.069 1.00 90.31 81 GLU A CA 1
ATOM 631 C C . GLU A 1 81 ? 0.115 -0.257 -6.696 1.00 90.31 81 GLU A C 1
ATOM 633 O O . GLU A 1 81 ? 0.536 -0.463 -7.839 1.00 90.31 81 GLU A O 1
ATOM 638 N N . LEU A 1 82 ? 0.559 0.768 -5.962 1.00 90.12 82 LEU A N 1
ATOM 639 C CA . LEU A 1 82 ? 1.611 1.675 -6.414 1.00 90.12 82 LEU A CA 1
ATOM 640 C C . LEU A 1 82 ? 2.922 0.919 -6.647 1.00 90.12 82 LEU A C 1
ATOM 642 O O . LEU A 1 82 ? 3.559 1.106 -7.686 1.00 90.12 82 LEU A O 1
ATOM 646 N N . ARG A 1 83 ? 3.307 0.038 -5.719 1.00 87.69 83 ARG A N 1
ATOM 647 C CA . ARG A 1 83 ? 4.489 -0.820 -5.862 1.00 87.69 83 ARG A CA 1
ATOM 648 C C . ARG A 1 83 ? 4.409 -1.677 -7.123 1.00 87.69 83 ARG A C 1
ATOM 650 O O . ARG A 1 83 ? 5.370 -1.725 -7.891 1.00 87.69 83 ARG A O 1
ATOM 657 N N . ASP A 1 84 ? 3.271 -2.318 -7.365 1.00 89.06 84 ASP A N 1
ATOM 658 C CA . ASP A 1 84 ? 3.095 -3.195 -8.524 1.00 89.06 84 ASP A CA 1
ATOM 659 C C . ASP A 1 84 ? 3.163 -2.407 -9.843 1.00 89.06 84 ASP A C 1
ATOM 661 O O . ASP A 1 84 ? 3.798 -2.841 -10.808 1.00 89.06 84 ASP A O 1
ATOM 665 N N . ARG A 1 85 ? 2.608 -1.189 -9.879 1.00 90.56 85 ARG A N 1
ATOM 666 C CA . ARG A 1 85 ? 2.727 -0.279 -11.032 1.00 90.56 85 ARG A CA 1
ATOM 667 C C . ARG A 1 85 ? 4.160 0.208 -11.254 1.00 90.56 85 ARG A C 1
ATOM 669 O O . ARG A 1 85 ? 4.584 0.342 -12.404 1.00 90.56 85 ARG A O 1
ATOM 676 N N . LEU A 1 86 ? 4.919 0.459 -10.187 1.00 89.44 86 LEU A N 1
ATOM 677 C CA . LEU A 1 86 ? 6.343 0.796 -10.283 1.00 89.44 86 LEU A CA 1
ATOM 678 C C . LEU A 1 86 ? 7.144 -0.384 -10.844 1.00 89.44 86 LEU A C 1
ATOM 680 O O . LEU A 1 86 ? 7.956 -0.188 -11.745 1.00 89.44 86 LEU A O 1
ATOM 684 N N . GLN A 1 87 ? 6.853 -1.611 -10.404 1.00 88.00 87 GLN A N 1
ATOM 685 C CA . GLN A 1 87 ? 7.471 -2.826 -10.940 1.00 88.00 87 GLN A CA 1
ATOM 686 C C . GLN A 1 87 ? 7.186 -3.006 -12.437 1.00 88.00 87 GLN A C 1
ATOM 688 O O . GLN A 1 87 ? 8.096 -3.290 -13.217 1.00 88.00 87 GLN A O 1
ATOM 693 N N . GLN A 1 88 ? 5.935 -2.808 -12.855 1.00 89.31 88 GLN A N 1
ATOM 694 C CA . GLN A 1 88 ? 5.556 -2.849 -14.269 1.00 89.31 88 GLN A CA 1
ATOM 695 C C . GLN A 1 88 ? 6.283 -1.766 -15.075 1.00 89.31 88 GLN A C 1
ATOM 697 O O . GLN A 1 88 ? 6.822 -2.046 -16.142 1.00 89.31 88 GLN A O 1
ATOM 702 N N . SER A 1 89 ? 6.356 -0.544 -14.541 1.00 87.56 89 SER A N 1
ATOM 703 C CA . SER A 1 89 ? 7.057 0.574 -15.185 1.00 87.56 89 SER A CA 1
ATOM 704 C C . SER A 1 89 ? 8.555 0.306 -15.335 1.00 87.56 89 SER A C 1
ATOM 706 O O . SER A 1 89 ? 9.133 0.635 -16.368 1.00 87.56 89 SER A O 1
ATOM 708 N N . HIS A 1 90 ? 9.178 -0.332 -14.339 1.00 86.31 90 HIS A N 1
ATOM 709 C CA . HIS A 1 90 ? 10.573 -0.761 -14.407 1.00 86.31 90 HIS A CA 1
ATOM 710 C C . HIS A 1 90 ? 10.796 -1.777 -15.537 1.00 86.31 90 HIS A C 1
ATOM 712 O O . HIS A 1 90 ? 11.716 -1.614 -16.337 1.00 86.31 90 HIS A O 1
ATOM 718 N N . GLY A 1 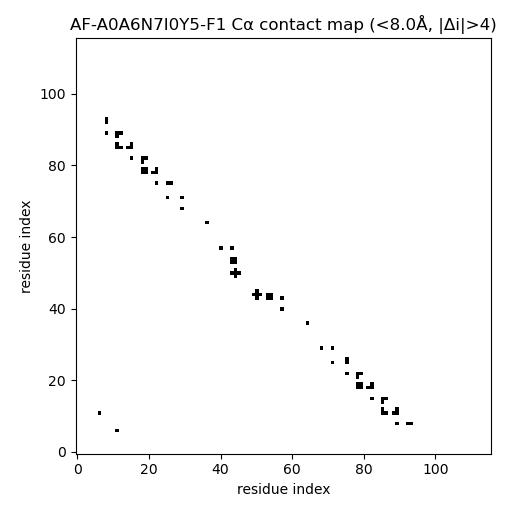91 ? 9.927 -2.788 -15.647 1.00 86.12 91 GLY A N 1
ATOM 719 C CA . GLY A 1 91 ? 9.981 -3.772 -16.733 1.00 86.12 91 GLY A CA 1
ATOM 720 C C . GLY A 1 91 ? 9.832 -3.129 -18.113 1.00 86.12 91 GLY A C 1
ATOM 721 O O . GLY A 1 91 ? 10.665 -3.349 -18.987 1.00 86.12 91 GLY A O 1
ATOM 722 N N . LEU A 1 92 ? 8.837 -2.252 -18.280 1.00 88.38 92 LEU A N 1
ATOM 723 C CA . LEU A 1 92 ? 8.618 -1.519 -19.533 1.00 88.38 92 LEU A CA 1
ATOM 724 C C . LEU A 1 92 ? 9.820 -0.656 -19.929 1.00 88.38 92 LEU A C 1
ATOM 726 O O . LEU A 1 92 ? 10.147 -0.565 -21.114 1.00 88.38 92 LEU A O 1
ATOM 730 N N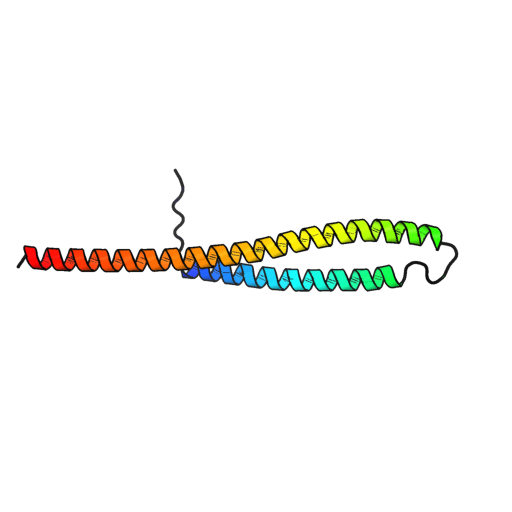 . TYR A 1 93 ? 10.477 -0.024 -18.953 1.00 86.19 93 TYR A N 1
ATOM 731 C CA . TYR A 1 93 ? 11.687 0.751 -19.203 1.00 86.19 93 TYR A CA 1
ATOM 732 C C . TYR A 1 93 ? 12.804 -0.143 -19.753 1.00 86.19 93 TYR A C 1
ATOM 734 O O . TYR A 1 93 ? 13.372 0.166 -20.799 1.00 86.19 93 TYR A O 1
ATOM 742 N N . LEU A 1 94 ? 13.098 -1.261 -19.079 1.00 85.44 94 LEU A N 1
ATOM 743 C CA . LEU A 1 94 ? 14.159 -2.183 -19.495 1.00 85.44 94 LEU A CA 1
ATOM 744 C C . LEU A 1 94 ? 13.888 -2.792 -20.876 1.00 85.44 94 LEU A C 1
ATOM 746 O O . LEU A 1 94 ? 14.791 -2.826 -21.709 1.00 85.44 94 LEU A O 1
ATOM 750 N N . ASP A 1 95 ? 12.647 -3.198 -21.146 1.00 87.88 95 ASP A N 1
ATOM 751 C CA . ASP A 1 95 ? 12.245 -3.719 -22.457 1.00 87.88 95 ASP A CA 1
ATOM 752 C C . ASP A 1 95 ? 12.430 -2.673 -23.564 1.00 87.88 95 ASP A C 1
ATOM 754 O O . ASP A 1 95 ? 12.842 -2.996 -24.679 1.00 87.88 95 ASP A O 1
ATOM 758 N N . THR A 1 96 ? 12.142 -1.404 -23.263 1.00 86.44 96 THR A N 1
ATOM 759 C CA . THR A 1 96 ? 12.314 -0.298 -24.213 1.00 86.44 96 THR A CA 1
ATOM 760 C C . THR A 1 96 ? 13.792 -0.033 -24.500 1.00 86.44 96 THR A C 1
ATOM 762 O O . THR A 1 96 ? 14.169 0.110 -25.662 1.00 86.44 96 THR A O 1
ATOM 765 N N . GLU A 1 97 ? 14.645 -0.014 -23.472 1.00 82.94 97 GLU A N 1
ATOM 766 C CA . GLU A 1 97 ? 16.101 0.124 -23.635 1.00 82.94 97 GLU A CA 1
ATOM 767 C C . GLU A 1 97 ? 16.703 -1.029 -24.446 1.00 82.94 97 GLU A C 1
ATOM 769 O O . GLU A 1 97 ? 17.531 -0.800 -25.332 1.00 82.94 97 GLU A O 1
ATOM 774 N N . LEU A 1 98 ? 16.258 -2.263 -24.192 1.00 84.12 98 LEU A N 1
ATOM 775 C CA . LEU A 1 98 ? 16.732 -3.447 -24.904 1.00 84.12 98 LEU A CA 1
ATOM 776 C C . LEU A 1 98 ? 16.362 -3.384 -26.391 1.00 84.12 98 LEU A C 1
ATOM 778 O O . LEU A 1 98 ? 17.244 -3.482 -27.243 1.00 84.12 98 LEU A O 1
ATOM 782 N N . ARG A 1 99 ? 15.092 -3.097 -26.711 1.00 84.56 99 ARG A N 1
ATOM 783 C CA . ARG A 1 99 ? 14.628 -2.935 -28.102 1.00 84.56 99 ARG A CA 1
ATOM 784 C C . ARG A 1 99 ? 15.335 -1.801 -28.835 1.00 84.56 99 ARG A C 1
ATOM 786 O O . ARG A 1 99 ? 15.652 -1.934 -30.018 1.00 84.56 99 ARG A O 1
ATOM 793 N N . ASN A 1 100 ? 15.584 -0.683 -28.153 1.00 81.94 100 ASN A N 1
ATOM 794 C CA . ASN A 1 100 ? 16.328 0.430 -28.735 1.00 81.94 100 ASN A CA 1
ATOM 795 C C . ASN A 1 100 ? 17.773 0.014 -29.035 1.00 81.94 100 ASN A C 1
ATOM 797 O O . ASN A 1 100 ? 18.265 0.283 -30.127 1.00 81.94 100 ASN A O 1
ATOM 801 N N . THR A 1 101 ? 18.428 -0.687 -28.107 1.00 81.88 101 THR A N 1
ATOM 802 C CA . THR A 1 101 ? 19.799 -1.192 -28.280 1.00 81.88 101 THR A CA 1
ATOM 803 C C . THR A 1 101 ? 19.903 -2.162 -29.458 1.00 81.88 101 THR A C 1
ATOM 805 O O . THR A 1 101 ? 20.806 -2.028 -30.284 1.00 81.88 101 THR A O 1
ATOM 808 N N . GLU A 1 102 ? 18.956 -3.093 -29.586 1.00 81.56 102 GLU A N 1
ATOM 809 C CA . GLU A 1 102 ? 18.872 -4.022 -30.720 1.00 81.56 102 GLU A CA 1
ATOM 810 C C . GLU A 1 102 ? 18.679 -3.275 -32.046 1.00 81.56 102 GLU A C 1
ATOM 812 O O . GLU A 1 102 ? 19.434 -3.492 -32.994 1.00 81.56 102 GLU A O 1
ATOM 817 N N . SER A 1 103 ? 17.741 -2.323 -32.085 1.00 79.88 103 SER A N 1
ATOM 818 C CA . SER A 1 103 ? 17.456 -1.512 -33.277 1.00 79.88 103 SER A CA 1
ATOM 819 C C . SER A 1 103 ? 18.667 -0.680 -33.716 1.00 79.88 103 SER A C 1
ATOM 821 O O . SER A 1 103 ? 18.967 -0.593 -34.907 1.00 79.88 103 SER A O 1
ATOM 823 N N . PHE A 1 104 ? 19.397 -0.084 -32.765 1.00 77.06 104 PHE A N 1
ATOM 824 C CA . PHE A 1 104 ? 20.642 0.634 -33.050 1.00 77.06 104 PHE A CA 1
ATOM 825 C C . PHE A 1 104 ? 21.743 -0.306 -33.555 1.00 77.06 104 PHE A C 1
ATOM 827 O O . PHE A 1 104 ? 22.454 0.046 -34.495 1.00 77.06 104 PHE A O 1
ATOM 834 N N . GLY A 1 105 ? 21.867 -1.506 -32.983 1.00 78.94 105 GLY A N 1
ATOM 835 C CA . GLY A 1 105 ? 22.816 -2.519 -33.446 1.00 78.94 105 GLY A CA 1
ATOM 836 C C . GLY A 1 105 ? 22.537 -2.990 -34.876 1.00 78.94 105 GLY A C 1
ATOM 837 O O . GLY A 1 105 ? 23.468 -3.132 -35.670 1.00 78.94 105 GLY A O 1
ATOM 838 N N . GLU A 1 106 ? 21.267 -3.187 -35.233 1.00 80.50 106 GLU A N 1
ATOM 839 C CA . GLU A 1 106 ? 20.853 -3.520 -36.602 1.00 80.50 106 GLU A CA 1
ATOM 840 C C . GLU A 1 106 ? 21.111 -2.376 -37.588 1.00 80.50 106 GLU A C 1
ATOM 842 O O . GLU A 1 106 ? 21.601 -2.615 -38.693 1.00 80.50 106 GLU A O 1
ATOM 847 N N . LEU A 1 107 ? 20.825 -1.132 -37.191 1.00 77.94 107 LEU A N 1
ATOM 848 C CA . LEU A 1 107 ? 21.119 0.053 -37.999 1.00 77.94 107 LEU A CA 1
ATOM 849 C C . LEU A 1 107 ? 22.620 0.203 -38.266 1.00 77.94 107 LEU A C 1
ATOM 851 O O . LEU A 1 107 ? 22.998 0.437 -39.412 1.00 77.94 107 LEU A O 1
ATOM 855 N N . SER A 1 108 ? 23.469 0.023 -37.248 1.00 76.94 108 SER A N 1
ATOM 856 C CA . SER A 1 108 ? 24.927 0.065 -37.418 1.00 76.94 108 SER A CA 1
ATOM 857 C C . SER A 1 108 ? 25.424 -1.015 -38.377 1.00 76.94 108 SER A C 1
ATOM 859 O O . SER A 1 108 ? 26.187 -0.704 -39.283 1.00 76.94 108 SER A O 1
ATOM 861 N N . LYS A 1 109 ? 24.936 -2.259 -38.257 1.00 79.81 109 LYS A N 1
ATOM 862 C CA . LYS A 1 109 ? 25.312 -3.338 -39.190 1.00 79.81 109 LYS A CA 1
ATOM 863 C C . LYS A 1 109 ? 24.937 -3.017 -40.637 1.00 79.81 109 LYS A C 1
ATOM 865 O O . LYS A 1 109 ? 25.747 -3.213 -41.534 1.00 79.81 109 LYS A O 1
ATOM 870 N N . ARG A 1 110 ? 23.732 -2.485 -40.870 1.00 79.12 110 ARG A N 1
ATOM 871 C CA . ARG A 1 110 ? 23.294 -2.082 -42.219 1.00 79.12 110 ARG A CA 1
ATOM 872 C C . ARG A 1 110 ? 24.106 -0.918 -42.782 1.00 79.12 110 ARG A C 1
ATOM 874 O O . ARG A 1 110 ? 24.309 -0.853 -43.989 1.00 79.12 110 ARG A O 1
ATOM 881 N N . LEU A 1 111 ? 24.533 0.016 -41.931 1.00 78.06 111 LEU A N 1
ATOM 882 C CA . LEU A 1 111 ? 25.410 1.116 -42.334 1.00 78.06 111 LEU A CA 1
ATOM 883 C C . LEU A 1 111 ? 26.794 0.602 -42.748 1.00 78.06 111 LEU A C 1
ATOM 885 O O . LEU A 1 111 ? 27.302 1.041 -43.777 1.00 78.06 111 LEU A O 1
ATOM 889 N N . ASP A 1 112 ? 27.354 -0.357 -42.010 1.00 79.94 112 ASP A N 1
ATOM 890 C CA . ASP A 1 112 ? 28.632 -0.991 -42.354 1.00 79.94 112 ASP A CA 1
ATOM 891 C C . ASP A 1 112 ? 28.546 -1.780 -43.677 1.00 79.94 112 ASP A C 1
ATOM 893 O O . ASP A 1 112 ? 29.463 -1.716 -44.490 1.00 79.94 112 ASP A O 1
ATOM 897 N N . GLU A 1 113 ? 27.424 -2.460 -43.944 1.00 78.31 113 GLU A N 1
ATOM 898 C CA . GLU A 1 113 ? 27.175 -3.188 -45.204 1.00 78.31 113 GLU A CA 1
ATOM 899 C C . GLU A 1 113 ? 26.980 -2.277 -46.433 1.00 78.31 113 GLU A C 1
ATOM 901 O O . GLU A 1 113 ? 27.166 -2.727 -47.561 1.00 78.31 113 GLU A O 1
ATOM 906 N N . LEU A 1 114 ? 26.583 -1.014 -46.242 1.00 70.00 114 LEU A N 1
ATOM 907 C CA . LEU A 1 114 ? 26.380 -0.035 -47.322 1.00 70.00 114 LEU A CA 1
ATOM 908 C C . LEU A 1 114 ? 27.601 0.868 -47.566 1.00 70.00 114 LEU A C 1
ATOM 910 O O . LEU A 1 114 ? 27.671 1.523 -48.608 1.00 70.00 114 LEU A O 1
ATOM 914 N N . GLY A 1 115 ? 28.511 0.961 -46.594 1.00 61.75 115 GLY A N 1
ATOM 915 C CA . GLY A 1 115 ? 29.692 1.828 -46.631 1.00 61.75 115 GLY A CA 1
ATOM 916 C C . GLY A 1 115 ? 31.018 1.122 -46.936 1.00 61.75 115 GLY A C 1
ATOM 917 O O . GLY A 1 115 ? 32.017 1.820 -47.125 1.00 61.75 115 GLY A O 1
ATOM 918 N N . GLY A 1 116 ? 31.038 -0.216 -46.964 1.00 51.91 116 GLY A N 1
ATOM 919 C CA . GLY A 1 116 ? 32.177 -1.055 -47.368 1.00 51.91 116 GLY A CA 1
ATOM 920 C C . GLY A 1 116 ? 32.018 -1.632 -48.768 1.00 51.91 116 GLY A C 1
ATOM 921 O O . GLY A 1 116 ? 33.061 -1.798 -49.438 1.00 51.91 116 GLY A O 1
#

Mean predicted aligned error: 10.61 Å

Radius of gyration: 27.21 Å; Cα contacts (8 Å, |Δi|>4): 42; chains: 1; bounding box: 57×25×86 Å

pLDDT: mean 79.25, std 11.45, range [37.47, 90.69]